Protein 2IG0 (pdb70)

InterPro domains:
  IPR001357 BRCT domain [PS50172] (1724-1848)
  IPR001357 BRCT domain [PS50172] (1864-1964)
  IPR001357 BRCT domain [SM00292] (1661-1838)
  IPR001357 BRCT domain [SM00292] (1866-1954)
  IPR014722 Large ribosomal subunit protein uL2, domain 2 [G3DSA:2.30.30.30] (1539-1603)
  IPR015125 Tumour suppressor p53-binding protein-1, Tudor domain [PF09038] (1483-1604)
  IPR036420 BRCT domain superfamily [G3DSA:3.40.50.10190] (1724-1850)
  IPR036420 BRCT domain superfamily [G3DSA:3.40.50.10190] (1851-1969)
  IPR036420 BRCT domain superfamily [SSF52113] (1715-1865)
  IPR036420 BRCT domain superfamily [SSF52113] (1867-1971)
  IPR047249 TP53-binding protein 1-like, first BRCT domain [cd17745] (1728-1839)
  IPR047250 TP53-binding protein 1-like, second BRCT domain [cd17724] (1868-1954)
  IPR047252 TP53-binding protein 1-like [PTHR15321] (263-1972)

Solvent-accessible surface area: 7287 Å² total

Radius of gyration: 13.89 Å; Cα contacts (8 Å, |Δi|>4): 302; chains: 2; bounding box: 25×41×29 Å

Nearest PDB structures (foldseek):
  6my0-assembly2_B  TM=9.716E-01  e=8.403E-19  Homo sapiens
  4rg2-assembly1_B  TM=9.628E-01  e=9.572E-18  Homo sapiens
  2mwo-assembly1_A  TM=9.146E-01  e=3.152E-18  Homo sapiens
  8u4u-assembly4_H  TM=9.603E-01  e=3.786E-17  Homo sapiens
  5j26-assembly1_A  TM=9.423E-01  e=3.064E-17  Homo sapiens

Foldseek 3Di:
DQAQQWWFFADPVFLKTAIWGFHAPPDPQKTWTQGPVGDIDIGGLLRIFRDPPDDAQQWWWFADDPGDIDIWGFHDWDDDPNFIWTFTHDPRDTDIDGRRRIIHHNVRSVVRSVPGGRD

Secondary structure (DSSP, 8-state):
--TT-EEEEE-TTT--EEEEEEEEEEETTEEEEEETTS-EEEEEGGGEE--SSPPTT-EEEEE-TTS-EEEEEEEEEEEETTEEEEEEEETTEEEEEEGGGEEB-HHHHHTTHHHHB--/-

Sequence (120 aa):
SFVGLRVVAKWSSSNGYFYSSGKITRDVGAGKYKLLLFDDGYECDVLGKDILLCCDDPIPLDTTEVTALSSEDEEYFFSAGVVKGHRRKEESGELYYSIIEKEEGQQRKWYKRMMAVILSLEEQGNRLLRREQYGLGR

Structure (mmCIF, N/CA/C/O backbone):
data_2IG0
#
_entry.id   2IG0
#
_cell.length_a   56.372
_cell.length_b   78.535
_cell.length_c   36.445
_cell.angle_alpha   90.00
_cell.angle_beta   121.20
_cell.angle_gamma   90.00
#
_symmetry.space_group_name_H-M   'C 1 2 1'
#
loop_
_entity.id
_entity.type
_entity.pdbx_description
1 polymer 'Tumor suppressor p53-binding protein 1'
2 polymer 'Dimethylated Histone H4-K20 peptide'
3 non-polymer 'SULFATE ION'
4 water water
#
loop_
_atom_site.group_PDB
_atom_site.id
_atom_site.type_symbol
_atom_site.label_atom_id
_atom_site.label_alt_id
_atom_site.label_comp_id
_atom_site.label_asym_id
_atom_site.label_entity_id
_atom_site.label_seq_id
_atom_site.pdbx_PDB_ins_code
_atom_site.Cartn_x
_atom_site.Cartn_y
_atom_site.Cartn_z
_atom_site.occupancy
_atom_site.B_iso_or_equiv
_atom_site.auth_seq_id
_atom_site.auth_comp_id
_atom_site.auth_asym_id
_atom_site.auth_atom_id
_atom_site.pdbx_PDB_model_num
ATOM 1 N N . SER A 1 5 ? 11.586 -14.518 25.663 1.00 52.84 1485 SER A N 1
ATOM 2 C CA . SER A 1 5 ? 10.322 -14.274 24.929 1.00 52.61 1485 SER A CA 1
ATOM 3 C C . SER A 1 5 ? 10.238 -12.927 24.163 1.00 52.36 1485 SER A C 1
ATOM 4 O O . SER A 1 5 ? 11.001 -11.963 24.408 1.00 52.17 1485 SER A O 1
ATOM 7 N N . PHE A 1 6 ? 9.318 -12.910 23.199 1.00 50.30 1486 PHE A N 1
ATOM 8 C CA . PHE A 1 6 ? 9.042 -11.737 22.430 1.00 48.94 1486 PHE A CA 1
ATOM 9 C C . PHE A 1 6 ? 7.987 -10.837 23.067 1.00 47.18 1486 PHE A C 1
ATOM 10 O O . PHE A 1 6 ? 7.768 -9.726 22.606 1.00 44.78 1486 PHE A O 1
ATOM 18 N N . VAL A 1 7 ? 7.326 -11.299 24.133 1.00 45.37 1487 VAL A N 1
ATOM 19 C CA . VAL A 1 7 ? 6.241 -10.508 24.732 1.00 43.26 1487 VAL A CA 1
ATOM 20 C C . VAL A 1 7 ? 6.716 -9.163 25.307 1.00 42.42 1487 VAL A C 1
ATOM 21 O O . VAL A 1 7 ? 7.618 -9.147 26.134 1.00 41.37 1487 VAL A O 1
ATOM 25 N N . GLY A 1 8 ? 6.101 -8.046 24.866 1.00 39.32 1488 GLY A N 1
ATOM 26 C CA . GLY A 1 8 ? 6.458 -6.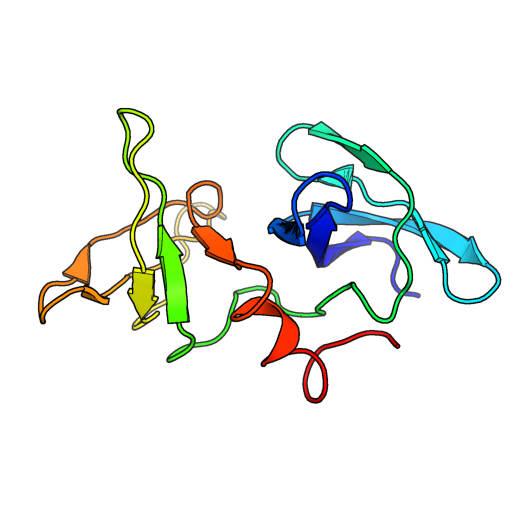715 25.325 1.00 37.20 1488 GLY A CA 1
ATOM 27 C C . GLY A 1 8 ? 7.477 -6.019 24.431 1.00 35.60 1488 GLY A C 1
ATOM 28 O O . GLY A 1 8 ? 7.809 -4.863 24.649 1.00 35.59 1488 GLY A O 1
ATOM 29 N N . LEU A 1 9 ? 7.987 -6.740 23.448 1.00 32.01 1489 LEU A N 1
ATOM 30 C CA . LEU A 1 9 ? 8.901 -6.121 22.448 1.00 32.35 1489 LEU A CA 1
ATOM 31 C C . LEU A 1 9 ? 8.160 -5.208 21.513 1.00 29.27 1489 LEU A C 1
ATOM 32 O O . LEU A 1 9 ? 7.089 -5.520 21.048 1.00 27.45 1489 LEU A O 1
ATOM 37 N N . ARG A 1 10 ? 8.716 -4.031 21.322 1.00 29.50 1490 ARG A N 1
ATOM 38 C CA . ARG A 1 10 ? 8.189 -3.140 20.288 1.00 28.91 1490 ARG A CA 1
ATOM 39 C C . ARG A 1 10 ? 8.659 -3.545 18.900 1.00 27.64 1490 ARG A C 1
ATOM 40 O O . ARG A 1 10 ? 9.844 -3.848 18.679 1.00 27.88 1490 ARG A O 1
ATOM 48 N N . VAL A 1 11 ? 7.721 -3.487 17.943 1.00 24.20 1491 VAL A N 1
ATOM 49 C CA . VAL A 1 11 ? 7.986 -4.047 16.624 1.00 22.39 1491 VAL A CA 1
ATOM 50 C C . VAL A 1 11 ? 7.214 -3.194 15.625 1.00 20.96 1491 VAL A C 1
ATOM 51 O O . VAL A 1 11 ? 6.451 -2.273 16.017 1.00 22.03 1491 VAL A O 1
ATOM 55 N N . VAL A 1 12 ? 7.319 -3.581 14.368 1.00 22.00 1492 VAL A N 1
ATOM 56 C CA . VAL A 1 12 ? 6.558 -2.898 13.293 1.00 22.94 1492 VAL A CA 1
ATOM 57 C C . VAL A 1 12 ? 6.011 -4.103 12.521 1.00 23.50 1492 VAL A C 1
ATOM 58 O O . VAL A 1 12 ? 6.787 -4.969 12.043 1.00 25.41 1492 VAL A O 1
ATOM 62 N N . ALA A 1 13 ? 4.696 -4.257 12.545 1.00 23.94 1493 ALA A N 1
ATOM 63 C CA . ALA A 1 13 ? 4.065 -5.528 12.116 1.00 25.02 1493 ALA A CA 1
ATOM 64 C C . ALA A 1 13 ? 3.025 -5.267 10.985 1.00 25.67 1493 ALA A C 1
ATOM 65 O O . ALA A 1 13 ? 2.386 -4.225 10.962 1.00 24.08 1493 ALA A O 1
ATOM 67 N N . LYS A 1 14 ? 2.818 -6.253 10.136 1.00 23.67 1494 LYS A N 1
ATOM 68 C CA . LYS A 1 14 ? 1.966 -6.029 8.958 1.00 25.52 1494 LYS A CA 1
ATOM 69 C C . LYS A 1 14 ? 0.517 -6.149 9.345 1.00 25.27 1494 LYS A C 1
ATOM 70 O O . LYS A 1 14 ? 0.118 -7.111 10.090 1.00 26.86 1494 LYS A O 1
ATOM 76 N N . TRP A 1 15 ? -0.283 -5.207 8.869 1.00 23.60 1495 TRP A N 1
ATOM 77 C CA . TRP A 1 15 ? -1.726 -5.248 9.044 1.00 26.79 1495 TRP A CA 1
ATOM 78 C C . TRP A 1 15 ? -2.277 -5.920 7.797 1.00 27.30 1495 TRP A C 1
ATOM 79 O O . TRP A 1 15 ? -2.187 -5.372 6.760 1.00 28.14 1495 TRP A O 1
ATOM 90 N N . SER A 1 16 ? -2.919 -7.077 7.887 1.00 28.61 1496 SER A N 1
ATOM 91 C CA . SER A 1 16 ? -3.216 -7.816 6.649 1.00 33.03 1496 SER A CA 1
ATOM 92 C C . SER A 1 16 ? -4.170 -7.173 5.622 1.00 31.88 1496 SER A C 1
ATOM 93 O O . SER A 1 16 ? -3.983 -7.373 4.406 1.00 32.39 1496 SER A O 1
ATOM 96 N N A SER A 1 17 ? -5.145 -6.438 6.146 0.50 32.41 1497 SER A N 1
ATOM 97 N N B SER A 1 17 ? -5.213 -6.479 6.065 0.50 32.53 1497 SER A N 1
ATOM 98 C CA A SER A 1 17 ? -6.205 -5.784 5.404 0.50 31.65 1497 SER A CA 1
ATOM 99 C CA B SER A 1 17 ? -6.167 -5.933 5.107 0.50 31.70 1497 SER A CA 1
ATOM 100 C C A SER A 1 17 ? -5.667 -4.817 4.357 0.50 31.01 1497 SER A C 1
ATOM 101 C C B SER A 1 17 ? -5.422 -5.074 4.109 0.50 31.36 1497 SER A C 1
ATOM 102 O O A SER A 1 17 ? -6.323 -4.589 3.322 0.50 31.31 1497 SER A O 1
ATOM 103 O O B SER A 1 17 ? -5.703 -5.137 2.887 0.50 30.88 1497 SER A O 1
ATOM 108 N N . ASN A 1 18 ? -4.464 -4.282 4.601 1.00 29.57 1498 ASN A N 1
ATOM 109 C CA . ASN A 1 18 ? -3.864 -3.311 3.708 1.00 28.89 1498 ASN A CA 1
ATOM 110 C C . ASN A 1 18 ? -2.388 -3.514 3.332 1.00 27.12 1498 ASN A C 1
ATOM 111 O O . ASN A 1 18 ? -1.906 -2.806 2.485 1.00 28.09 1498 ASN A O 1
ATOM 116 N N . GLY A 1 19 ? -1.714 -4.495 3.935 1.00 23.75 1499 GLY A N 1
ATOM 117 C CA . GLY A 1 19 ? -0.285 -4.818 3.600 1.00 25.05 1499 GLY A CA 1
ATOM 118 C C . GLY A 1 19 ? 0.753 -3.878 4.229 1.00 23.67 1499 GLY A C 1
ATOM 119 O O . GLY A 1 19 ? 1.989 -4.123 4.072 1.00 26.29 1499 GLY A O 1
ATOM 120 N N . TYR A 1 20 ? 0.307 -2.787 4.849 1.00 22.57 1500 TYR A N 1
ATOM 121 C CA . TYR A 1 20 ? 1.273 -1.843 5.485 1.00 22.06 1500 TYR A CA 1
ATOM 122 C C . TYR A 1 20 ? 1.676 -2.391 6.865 1.00 21.78 1500 TYR A C 1
ATOM 123 O O . TYR A 1 20 ? 0.897 -3.146 7.484 1.00 23.35 1500 TYR A O 1
ATOM 132 N N . PHE A 1 21 ? 2.815 -1.963 7.378 1.00 20.51 1501 PHE A N 1
ATOM 133 C CA . PHE A 1 21 ? 3.401 -2.372 8.666 1.00 21.52 1501 PHE A CA 1
ATOM 134 C C . PHE A 1 21 ? 3.329 -1.140 9.562 1.00 22.22 1501 PHE A C 1
ATOM 135 O O . PHE A 1 21 ? 3.683 -0.001 9.175 1.00 21.97 1501 PHE A O 1
ATOM 143 N N . TYR A 1 22 ? 2.855 -1.372 10.798 1.00 21.03 1502 TYR A N 1
ATOM 144 C CA . TYR A 1 22 ? 2.576 -0.320 11.761 1.00 20.90 1502 TYR A CA 1
ATOM 145 C C . TYR A 1 22 ? 3.343 -0.660 13.048 1.00 20.20 1502 TYR A C 1
ATOM 146 O O . TYR A 1 22 ? 3.524 -1.816 13.330 1.00 21.06 1502 TYR A O 1
ATOM 155 N N . SER A 1 2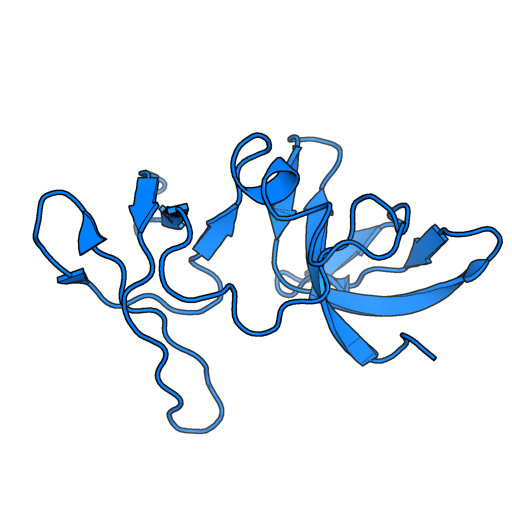3 ? 3.643 0.364 13.865 1.00 23.75 1503 SER A N 1
ATOM 156 C CA A SER A 1 23 ? 4.317 0.149 15.139 0.50 22.38 1503 SER A CA 1
ATOM 157 C CA B SER A 1 23 ? 4.313 0.189 15.165 0.50 21.71 1503 SER A CA 1
ATOM 158 C C . SER A 1 23 ? 3.350 -0.432 16.169 1.00 23.41 1503 SER A C 1
ATOM 159 O O . SER A 1 23 ? 2.205 -0.013 16.254 1.00 22.90 1503 SER A O 1
ATOM 164 N N . GLY A 1 24 ? 3.854 -1.378 16.982 1.00 23.08 1504 GLY A N 1
ATOM 165 C CA . GLY A 1 24 ? 2.968 -1.981 18.010 1.00 24.10 1504 GLY A CA 1
ATOM 166 C C . GLY A 1 24 ? 3.832 -2.775 18.966 1.00 25.01 1504 GLY A C 1
ATOM 167 O O . GLY A 1 24 ? 5.066 -2.727 18.897 1.00 22.96 1504 GLY A O 1
ATOM 168 N N . LYS A 1 25 ? 3.167 -3.620 19.742 1.00 25.89 1505 LYS A N 1
ATOM 169 C CA . LYS A 1 25 ? 3.851 -4.464 20.740 1.00 27.40 1505 LYS A CA 1
ATOM 170 C C . LYS A 1 25 ? 3.283 -5.869 20.697 1.00 25.50 1505 LYS A C 1
ATOM 171 O O . LYS A 1 25 ? 2.077 -6.026 20.548 1.00 25.36 1505 LYS A O 1
ATOM 177 N N . ILE A 1 26 ? 4.147 -6.879 20.822 1.00 26.88 1506 ILE A N 1
ATOM 178 C CA . ILE A 1 26 ? 3.670 -8.241 20.922 1.00 26.64 1506 ILE A CA 1
ATOM 179 C C . ILE A 1 26 ? 3.104 -8.383 22.344 1.00 29.24 1506 ILE A C 1
ATOM 180 O O . ILE A 1 26 ? 3.772 -8.036 23.320 1.00 29.07 1506 ILE A O 1
ATOM 185 N N . THR A 1 27 ? 1.871 -8.866 22.426 1.00 30.00 1507 THR A N 1
ATOM 186 C CA . THR A 1 27 ? 1.235 -9.104 23.720 1.00 32.09 1507 THR A CA 1
ATOM 187 C C . THR A 1 27 ? 1.153 -10.586 24.088 1.00 33.93 1507 THR A C 1
ATOM 188 O O . THR A 1 27 ? 0.931 -10.922 25.285 1.00 33.37 1507 THR A O 1
ATOM 192 N N . ARG A 1 28 ? 1.312 -11.494 23.120 1.00 33.50 1508 ARG A N 1
ATOM 193 C CA . ARG A 1 28 ? 1.166 -12.932 23.456 1.00 34.61 1508 ARG A CA 1
ATOM 194 C C . ARG A 1 28 ? 1.737 -13.777 22.382 1.00 33.77 1508 ARG A C 1
ATOM 195 O O . ARG A 1 28 ? 1.571 -13.446 21.229 1.00 34.06 1508 ARG A O 1
ATOM 203 N N . ASP A 1 29 ? 2.372 -14.878 22.747 1.00 32.98 1509 ASP A N 1
ATOM 204 C CA . ASP A 1 29 ? 2.814 -15.850 21.807 1.00 33.04 1509 ASP A CA 1
ATOM 205 C C . ASP A 1 29 ? 1.615 -16.785 21.626 1.00 34.10 1509 ASP A C 1
ATOM 206 O O . ASP A 1 29 ? 1.281 -17.557 22.531 1.00 34.31 1509 ASP A O 1
ATOM 211 N N . VAL A 1 30 ? 0.945 -16.693 20.487 1.00 32.91 1510 VAL A N 1
ATOM 212 C CA . VAL A 1 30 ? -0.246 -17.504 20.202 1.00 33.81 1510 VAL A CA 1
ATOM 213 C C . VAL A 1 30 ? 0.150 -18.974 19.911 1.00 32.29 1510 VAL A C 1
ATOM 214 O O . VAL A 1 30 ? -0.707 -19.861 19.874 1.00 31.45 1510 VAL A O 1
ATOM 218 N N . GLY A 1 31 ? 1.445 -19.179 19.704 1.00 31.03 1511 GLY A N 1
ATOM 219 C CA . GLY A 1 31 ? 2.104 -20.466 19.311 1.00 30.52 1511 GLY A CA 1
ATOM 220 C C . GLY A 1 31 ? 2.237 -20.721 17.836 1.00 30.13 1511 GLY A C 1
ATOM 221 O O . GLY A 1 31 ? 1.522 -20.141 17.025 1.00 30.44 1511 GLY A O 1
ATOM 222 N N . ALA A 1 32 ? 3.143 -21.628 17.466 1.00 30.81 1512 ALA A N 1
ATOM 223 C CA . ALA A 1 32 ? 3.257 -22.097 16.074 1.00 32.02 1512 ALA A CA 1
ATOM 224 C C . ALA A 1 32 ? 3.614 -20.976 15.096 1.00 33.60 1512 ALA A C 1
ATOM 225 O O . ALA A 1 32 ? 3.222 -20.998 13.898 1.00 35.05 1512 ALA A O 1
ATOM 227 N N . GLY A 1 33 ? 4.406 -20.046 15.638 1.00 34.63 1513 GLY A N 1
ATOM 228 C CA . GLY A 1 33 ? 4.946 -18.880 14.920 1.00 35.72 1513 GLY A CA 1
ATOM 229 C C . GLY A 1 33 ? 3.960 -17.734 14.700 1.00 36.31 1513 GLY A C 1
ATOM 230 O O . GLY A 1 33 ? 4.154 -16.932 13.771 1.00 38.36 1513 GLY A O 1
ATOM 231 N N . LYS A 1 34 ? 2.884 -17.691 15.479 1.00 36.58 1514 LYS A N 1
ATOM 232 C CA . LYS A 1 34 ? 1.896 -16.585 15.463 1.00 36.14 1514 LYS A CA 1
ATOM 233 C C . LYS A 1 34 ? 1.931 -15.800 16.762 1.00 33.93 1514 LYS A C 1
ATOM 234 O O . LYS A 1 34 ? 2.257 -16.349 17.769 1.00 31.12 1514 LYS A O 1
ATOM 240 N N . TYR A 1 35 ? 1.687 -14.475 16.699 1.00 32.07 1515 TYR A N 1
ATOM 241 C CA . TYR A 1 35 ? 1.892 -13.581 17.832 1.00 31.04 1515 TYR A CA 1
ATOM 242 C C . TYR A 1 35 ? 0.716 -12.684 17.912 1.00 31.07 1515 TYR A C 1
ATOM 243 O O . TYR A 1 35 ? 0.249 -12.251 16.850 1.00 32.75 1515 TYR A O 1
ATOM 252 N N . LYS A 1 36 ? 0.188 -12.433 19.113 1.00 28.18 1516 LYS A N 1
ATOM 253 C CA . LYS A 1 36 ? -0.827 -11.369 19.257 1.00 28.98 1516 LYS A CA 1
ATOM 254 C C . LYS A 1 36 ? -0.177 -9.992 19.295 1.00 28.42 1516 LYS A C 1
ATOM 255 O O . LYS A 1 36 ? 0.727 -9.765 20.088 1.00 27.89 1516 LYS A O 1
ATOM 261 N N A LEU A 1 37 ? -0.649 -9.109 18.408 0.50 29.04 1517 LEU A N 1
ATOM 262 N N B LEU A 1 37 ? -0.653 -9.087 18.420 0.50 28.89 1517 LEU A N 1
ATOM 263 C CA A LEU A 1 37 ? -0.195 -7.730 18.379 0.50 28.84 1517 LEU A CA 1
ATOM 264 C CA B LEU A 1 37 ? -0.097 -7.736 18.234 0.50 28.46 1517 LEU A CA 1
ATOM 265 C C A LEU A 1 37 ? -1.183 -6.785 19.036 0.50 28.94 1517 LEU A C 1
ATOM 266 C C B LEU A 1 37 ? -1.054 -6.646 18.750 0.50 28.80 1517 LEU A C 1
ATOM 267 O O A LEU A 1 37 ? -2.419 -6.942 18.946 0.50 29.07 1517 LEU A O 1
ATOM 268 O O B LEU A 1 37 ? -2.201 -6.589 18.268 0.50 28.99 1517 LEU A O 1
ATOM 277 N N . LEU A 1 38 ? -0.617 -5.806 19.712 1.00 28.17 1518 LEU A N 1
ATOM 278 C CA . LEU A 1 38 ? -1.362 -4.610 20.062 1.00 27.70 1518 LEU A CA 1
ATOM 279 C C . LEU A 1 38 ? -0.675 -3.415 19.405 1.00 28.00 1518 LEU A C 1
ATOM 280 O O . LEU A 1 38 ? 0.421 -3.002 19.773 1.00 27.03 1518 LEU A O 1
ATOM 285 N N . PHE A 1 39 ? -1.306 -2.910 18.360 1.00 28.02 1519 PHE A N 1
ATOM 286 C CA . PHE A 1 39 ? -0.760 -1.787 17.711 1.00 25.85 1519 PHE A CA 1
ATOM 287 C C . PHE A 1 39 ? -0.915 -0.530 18.544 1.00 26.50 1519 PHE A C 1
ATOM 288 O O . PHE A 1 39 ? -1.831 -0.384 19.415 1.00 25.89 1519 PHE A O 1
ATOM 296 N N . ASP A 1 40 ? -0.066 0.433 18.273 1.00 25.53 1520 ASP A N 1
ATOM 297 C CA . ASP A 1 40 ? -0.090 1.655 19.045 1.00 25.87 1520 ASP A CA 1
ATOM 298 C C . ASP A 1 40 ? -1.341 2.461 18.831 1.00 27.78 1520 ASP A C 1
ATOM 299 O O . ASP A 1 40 ? -1.567 3.355 19.661 1.00 31.02 1520 ASP A O 1
ATOM 304 N N . ASP A 1 41 ? -2.085 2.199 17.728 1.00 29.85 1521 ASP A N 1
ATOM 305 C CA . ASP A 1 41 ? -3.325 2.968 17.493 1.00 33.25 1521 ASP A CA 1
ATOM 306 C C . ASP A 1 41 ? -4.508 2.251 18.118 1.00 34.33 1521 ASP A C 1
ATOM 307 O O . ASP A 1 41 ? -5.657 2.682 17.960 1.00 35.78 1521 ASP A O 1
ATOM 312 N N . GLY A 1 42 ? -4.209 1.153 18.817 1.00 34.26 1522 GLY A N 1
ATOM 313 C CA . GLY A 1 42 ? -5.172 0.454 19.702 1.00 33.24 1522 GLY A CA 1
ATOM 314 C C . GLY A 1 42 ? -5.845 -0.756 19.081 1.00 33.57 1522 GLY A C 1
ATOM 315 O O . GLY A 1 42 ? -6.571 -1.487 19.769 1.00 32.67 1522 GLY A O 1
ATOM 316 N N . TYR A 1 43 ? -5.545 -1.023 17.808 1.00 33.73 1523 TYR A N 1
ATOM 317 C CA . TYR A 1 43 ? -6.088 -2.172 17.085 1.00 34.98 1523 TYR A CA 1
ATOM 318 C C . TYR A 1 43 ? -5.310 -3.431 17.512 1.00 36.83 1523 TYR A C 1
ATOM 319 O O . TYR A 1 43 ? -4.139 -3.350 17.908 1.00 34.39 1523 TYR A O 1
ATOM 328 N N . GLU A 1 44 ? -5.971 -4.585 17.525 1.00 38.17 1524 GLU A N 1
ATOM 329 C CA . GLU A 1 44 ? -5.254 -5.843 17.812 1.00 42.03 1524 GLU A CA 1
ATOM 330 C C . GLU A 1 44 ? -5.625 -6.932 16.795 1.00 42.36 1524 GLU A C 1
ATOM 331 O O . GLU A 1 44 ? -6.721 -6.925 16.227 1.00 44.33 1524 GLU A O 1
ATOM 337 N N . CYS A 1 45 ? -4.691 -7.852 16.563 1.00 40.60 1525 CYS A N 1
ATOM 338 C CA . CYS A 1 45 ? -4.879 -8.992 15.695 1.00 40.30 1525 CYS A CA 1
ATOM 339 C C . CYS A 1 45 ? -3.647 -9.893 15.899 1.00 38.79 1525 CYS A C 1
ATOM 340 O O . CYS A 1 45 ? -2.650 -9.488 16.542 1.00 37.60 1525 CYS A O 1
ATOM 343 N N . ASP A 1 46 ? -3.748 -11.116 15.383 1.00 37.09 1526 ASP A N 1
ATOM 344 C CA . ASP A 1 46 ? -2.613 -12.041 15.319 1.00 35.37 1526 ASP A CA 1
ATOM 345 C C . ASP A 1 46 ? -1.887 -11.876 13.999 1.00 34.82 1526 ASP A C 1
ATOM 346 O O . ASP A 1 46 ? -2.542 -11.726 12.966 1.00 35.97 1526 ASP A O 1
ATOM 351 N N . VAL A 1 47 ? -0.545 -11.921 14.024 1.00 30.37 1527 VAL A N 1
ATOM 352 C CA . VAL A 1 47 ? 0.304 -11.784 12.878 1.00 30.70 1527 VAL A CA 1
ATOM 353 C C . VAL A 1 47 ? 1.292 -12.936 12.885 1.00 29.11 1527 VAL A C 1
ATOM 354 O O . VAL A 1 47 ? 1.789 -13.331 13.939 1.00 31.16 1527 VAL A O 1
ATOM 358 N N . LEU A 1 48 ? 1.671 -13.449 11.715 1.00 31.59 1528 LEU A N 1
ATOM 359 C CA . LEU A 1 48 ? 2.742 -14.438 11.621 1.00 31.53 1528 LEU A CA 1
ATOM 360 C C . LEU A 1 48 ? 4.095 -13.792 11.891 1.00 30.87 1528 LEU A C 1
ATOM 361 O O . LEU A 1 48 ? 4.320 -12.640 11.503 1.00 29.13 1528 LEU A O 1
ATOM 366 N N . GLY A 1 49 ? 4.984 -14.497 12.567 1.00 29.91 1529 GLY A N 1
ATOM 367 C CA . GLY A 1 49 ? 6.266 -13.958 12.926 1.00 29.93 1529 GLY A CA 1
ATOM 368 C C . GLY A 1 49 ? 6.970 -13.460 11.689 1.00 30.74 1529 GLY A C 1
ATOM 369 O O . GLY A 1 49 ? 7.733 -12.508 11.759 1.00 28.91 1529 GLY A O 1
ATOM 370 N N . LYS A 1 50 ? 6.729 -14.076 10.532 1.00 30.81 1530 LYS A N 1
ATOM 371 C CA . LYS A 1 50 ? 7.464 -13.644 9.310 1.00 32.58 1530 LYS A CA 1
ATOM 372 C C . LYS A 1 50 ? 7.049 -12.225 8.910 1.00 32.69 1530 LYS A C 1
ATOM 373 O O . LYS A 1 50 ? 7.774 -11.521 8.217 1.00 34.61 1530 LYS A O 1
ATOM 379 N N . ASP A 1 51 ? 5.880 -11.814 9.358 1.00 29.92 1531 ASP A N 1
ATOM 380 C CA . ASP A 1 51 ? 5.356 -10.432 9.055 1.00 29.12 1531 ASP A CA 1
ATOM 381 C C . ASP A 1 51 ? 5.589 -9.375 10.198 1.00 27.58 1531 ASP A C 1
ATOM 382 O O . ASP A 1 51 ? 5.007 -8.274 10.178 1.00 25.44 1531 ASP A O 1
ATOM 387 N N . ILE A 1 52 ? 6.454 -9.732 11.154 1.00 26.34 1532 ILE A N 1
ATOM 388 C CA . ILE A 1 52 ? 6.781 -8.880 12.320 1.00 25.81 1532 ILE A CA 1
ATOM 389 C C . ILE A 1 52 ? 8.220 -8.463 12.210 1.00 26.99 1532 ILE A C 1
ATOM 390 O O . ILE A 1 52 ? 9.073 -9.325 11.993 1.00 29.19 1532 ILE A O 1
ATOM 395 N N . LEU A 1 53 ? 8.488 -7.166 12.258 1.00 23.99 1533 LEU A N 1
ATOM 396 C CA . LEU A 1 53 ? 9.889 -6.687 12.101 1.00 24.13 1533 LEU A CA 1
ATOM 397 C C . LEU A 1 53 ? 10.375 -6.206 13.475 1.00 24.78 1533 LEU A C 1
ATOM 398 O O . LEU A 1 53 ? 9.753 -5.349 14.149 1.00 24.25 1533 LEU A O 1
ATOM 403 N N . LEU A 1 54 ? 11.436 -6.827 13.961 1.00 26.87 1534 LEU A N 1
ATOM 404 C CA . LEU A 1 54 ? 11.984 -6.461 15.260 1.00 30.37 1534 LEU A CA 1
ATOM 405 C C . LEU A 1 54 ? 12.845 -5.239 15.105 1.00 31.69 1534 LEU A C 1
ATOM 406 O O . LEU A 1 54 ? 14.055 -5.318 15.222 1.00 32.43 1534 LEU A O 1
ATOM 411 N N A CYS A 1 55 ? 12.216 -4.077 14.884 0.50 29.88 1535 CYS A N 1
ATOM 412 N N B CYS A 1 55 ? 12.274 -4.110 14.735 0.50 31.56 1535 CYS A N 1
ATOM 413 C CA A CYS A 1 55 ? 12.966 -2.816 14.845 0.50 28.47 1535 CYS A CA 1
ATOM 414 C CA B CYS A 1 55 ? 13.117 -2.957 14.769 0.50 31.31 1535 CYS A CA 1
ATOM 415 C C A CYS A 1 55 ? 12.347 -1.682 15.630 0.50 27.79 1535 CYS A C 1
ATOM 416 C C B CYS A 1 55 ? 12.424 -1.788 15.364 0.50 30.20 1535 CYS A C 1
ATOM 417 O O A CYS A 1 55 ? 11.316 -1.122 15.251 0.50 29.29 1535 CYS A O 1
ATOM 418 O O B CYS A 1 55 ? 11.483 -1.231 14.813 0.50 30.89 1535 CYS A O 1
ATOM 423 N N A ASP A 1 56 ? 13.035 -1.266 16.684 0.50 25.83 1536 ASP A N 1
ATOM 424 N N B ASP A 1 56 ? 12.928 -1.418 16.526 0.50 28.49 1536 ASP A N 1
ATOM 425 C CA A ASP A 1 56 ? 12.574 -0.114 17.376 0.50 26.01 1536 ASP A CA 1
ATOM 426 C CA B ASP A 1 56 ? 12.574 -0.166 17.048 0.50 27.60 1536 ASP A CA 1
ATOM 427 C C A ASP A 1 56 ? 13.773 0.722 17.758 0.50 24.87 1536 ASP A C 1
ATOM 428 C C B ASP A 1 56 ? 13.847 0.512 17.462 0.50 26.54 1536 ASP A C 1
ATOM 429 O O A ASP A 1 56 ? 14.348 0.481 18.813 0.50 22.81 1536 ASP A O 1
ATOM 430 O O B ASP A 1 56 ? 14.635 -0.152 18.173 0.50 25.30 1536 ASP A O 1
ATOM 439 N N . PRO A 1 57 ? 14.075 1.762 16.968 1.00 25.36 1537 PRO A N 1
ATOM 440 C CA . PRO A 1 57 ? 13.210 2.401 15.891 1.00 24.39 1537 PRO A CA 1
ATOM 441 C C . PRO A 1 57 ? 13.422 1.784 14.516 1.00 24.07 1537 PRO A C 1
ATOM 442 O O . PRO A 1 57 ? 14.299 0.909 14.356 1.00 27.53 1537 PRO A O 1
ATOM 446 N N . ILE A 1 58 ? 12.686 2.272 13.497 1.00 24.30 1538 ILE A N 1
ATOM 447 C CA . ILE A 1 58 ? 12.905 1.827 12.096 1.00 23.24 1538 ILE A CA 1
ATOM 448 C C . ILE A 1 58 ? 14.283 2.385 11.748 1.00 23.97 1538 ILE A C 1
ATOM 449 O O . ILE A 1 58 ? 14.668 3.489 12.156 1.00 22.98 1538 ILE A O 1
ATOM 454 N N . PRO A 1 59 ? 15.083 1.591 11.050 1.00 23.76 1539 PRO A N 1
ATOM 455 C CA . PRO A 1 59 ? 16.509 2.043 10.931 1.00 25.21 1539 PRO A CA 1
ATOM 456 C C . PRO A 1 59 ? 16.818 3.272 10.095 1.00 26.25 1539 PRO A C 1
ATOM 457 O O . PRO A 1 59 ? 16.136 3.615 9.125 1.00 23.52 1539 PRO A O 1
ATOM 461 N N . LEU A 1 60 ? 17.912 3.930 10.435 1.00 25.14 1540 LEU A N 1
ATOM 462 C CA . LEU A 1 60 ? 18.436 4.954 9.537 1.00 24.32 1540 LEU A CA 1
ATOM 463 C C . LEU A 1 60 ? 18.625 4.412 8.090 1.00 25.40 1540 LEU A C 1
ATOM 464 O O . LEU A 1 60 ? 18.954 3.219 7.873 1.00 26.28 1540 LEU A O 1
ATOM 469 N N . ASP A 1 61 ? 18.383 5.312 7.148 1.00 25.15 1541 ASP A N 1
ATOM 470 C CA . ASP A 1 61 ? 18.422 5.160 5.755 1.00 29.38 1541 ASP A CA 1
ATOM 471 C C . ASP A 1 61 ? 17.314 4.304 5.138 1.00 29.29 1541 ASP A C 1
ATOM 472 O O . ASP A 1 61 ? 17.329 4.079 3.911 1.00 31.42 1541 ASP A O 1
ATOM 477 N N A THR A 1 62 ? 16.354 3.832 5.913 0.50 29.95 1542 THR A N 1
ATOM 478 N N B THR A 1 62 ? 16.359 3.867 5.969 0.50 27.38 1542 THR A N 1
ATOM 479 C CA A THR A 1 62 ? 15.258 3.085 5.268 0.50 28.96 1542 THR A CA 1
ATOM 480 C CA B THR A 1 62 ? 15.129 3.155 5.509 0.50 25.32 1542 THR A CA 1
ATOM 481 C C A THR A 1 62 ? 14.198 4.007 4.731 0.50 26.83 1542 THR A C 1
ATOM 482 C C B THR A 1 62 ? 14.275 4.120 4.636 0.50 24.36 1542 THR A C 1
ATOM 483 O O A THR A 1 62 ? 13.835 4.985 5.374 0.50 25.72 1542 THR A O 1
ATOM 484 O O B THR A 1 62 ? 14.181 5.295 4.889 0.50 23.89 1542 THR A O 1
ATOM 491 N N . GLU A 1 63 ? 13.660 3.617 3.570 1.00 24.78 1543 GLU A N 1
ATOM 492 C CA . GLU A 1 63 ? 12.592 4.329 2.966 1.00 25.40 1543 GLU A CA 1
ATOM 493 C C . GLU A 1 63 ? 11.326 3.946 3.704 1.00 21.23 1543 GLU A C 1
ATOM 494 O O . GLU A 1 63 ? 10.998 2.803 3.860 1.00 23.04 1543 GLU A O 1
ATOM 500 N N . VAL A 1 64 ? 10.623 4.972 4.074 1.00 22.81 1544 VAL A N 1
ATOM 501 C CA . VAL A 1 64 ? 9.357 4.805 4.868 1.00 19.94 1544 VAL A CA 1
ATOM 502 C C . VAL A 1 64 ? 8.210 5.580 4.190 1.00 19.92 1544 VAL A C 1
ATOM 503 O O . VAL A 1 64 ? 8.475 6.318 3.200 1.00 23.04 1544 VAL A O 1
ATOM 507 N N . THR A 1 65 ? 7.000 5.497 4.764 1.00 19.87 1545 THR A N 1
ATOM 508 C CA . THR A 1 65 ? 5.849 6.266 4.321 1.00 20.67 1545 THR A CA 1
ATOM 509 C C . THR A 1 65 ? 5.504 7.210 5.527 1.00 23.29 1545 THR A C 1
ATOM 510 O O . THR A 1 65 ? 5.353 6.782 6.696 1.00 25.38 1545 THR A O 1
ATOM 514 N N . ALA A 1 66 ? 5.409 8.490 5.228 1.00 21.37 1546 ALA A N 1
ATOM 515 C CA . ALA A 1 66 ? 5.171 9.559 6.254 1.00 23.66 1546 ALA A CA 1
ATOM 516 C C . ALA A 1 66 ? 3.796 10.027 5.999 1.00 24.48 1546 ALA A C 1
ATOM 517 O O . ALA A 1 66 ? 3.434 10.235 4.825 1.00 24.98 1546 ALA A O 1
ATOM 519 N N . LEU A 1 67 ? 3.044 10.214 7.093 1.00 23.88 1547 LEU A N 1
ATOM 520 C CA . LEU A 1 67 ? 1.653 10.650 7.124 1.00 26.18 1547 LEU A CA 1
ATOM 521 C C . LEU A 1 67 ? 1.583 12.123 7.416 1.00 29.73 1547 LEU A C 1
ATOM 522 O O . LEU A 1 67 ? 2.120 12.600 8.467 1.00 29.08 1547 LEU A O 1
ATOM 527 N N A SER A 1 68 ? 0.989 12.875 6.488 0.50 30.92 1548 SER A N 1
ATOM 528 N N B SER A 1 68 ? 1.021 12.884 6.477 0.50 30.80 1548 SER A N 1
ATOM 529 C CA A SER A 1 68 ? 0.787 14.319 6.671 0.50 32.99 1548 SER A CA 1
ATOM 530 C CA B SER A 1 68 ? 0.824 14.318 6.695 0.50 32.74 1548 SER A CA 1
ATOM 531 C C A SER A 1 68 ? -0.586 14.601 7.249 0.50 34.64 1548 SER A C 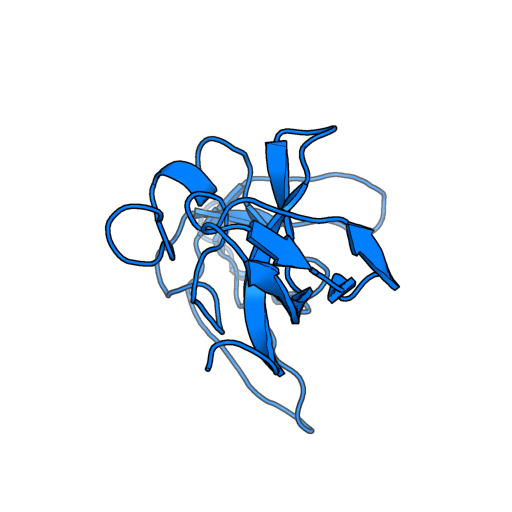1
ATOM 532 C C B SER A 1 68 ? -0.467 14.524 7.479 0.50 34.43 1548 SER A C 1
ATOM 533 O O A SER A 1 68 ? -1.477 13.762 7.171 0.50 35.00 1548 SER A O 1
ATOM 534 O O B SER A 1 68 ? -1.182 13.554 7.788 0.50 33.94 1548 SER A O 1
ATOM 539 N N . GLU A 1 69 ? -0.754 15.772 7.877 1.00 37.75 1549 GLU A N 1
ATOM 540 C CA . GLU A 1 69 ? -1.921 15.992 8.809 1.00 41.38 1549 GLU A CA 1
ATOM 541 C C . GLU A 1 69 ? -3.312 15.986 8.175 1.00 42.69 1549 GLU A C 1
ATOM 542 O O . GLU A 1 69 ? -4.346 15.920 8.917 1.00 44.74 1549 GLU A O 1
ATOM 548 N N . ASP A 1 70 ? -3.355 16.074 6.847 1.00 40.69 1550 ASP A N 1
ATOM 549 C CA . ASP A 1 70 ? -4.647 16.163 6.117 1.00 40.39 1550 ASP A CA 1
ATOM 550 C C . ASP A 1 70 ? -4.943 14.897 5.235 1.00 38.31 1550 ASP A C 1
ATOM 551 O O . ASP A 1 70 ? -5.613 14.973 4.179 1.00 39.30 1550 ASP A O 1
ATOM 556 N N A GLU A 1 71 ? -4.434 13.764 5.731 0.50 36.51 1551 GLU A N 1
ATOM 557 N N B GLU A 1 71 ? -4.479 13.729 5.668 0.50 36.12 1551 GLU A N 1
ATOM 558 C CA A GLU A 1 71 ? -4.570 12.401 5.192 0.50 34.64 1551 GLU A CA 1
ATOM 559 C CA B GLU A 1 71 ? -4.740 12.479 4.949 0.50 33.90 1551 GLU A CA 1
ATOM 560 C C A GLU A 1 71 ? -3.834 12.162 3.880 0.50 32.93 1551 GLU A C 1
ATOM 561 C C B GLU A 1 71 ? -4.004 12.441 3.613 0.50 32.19 1551 GLU A C 1
ATOM 562 O O A GLU A 1 71 ? -4.228 11.255 3.130 0.50 31.31 1551 GLU A O 1
ATOM 563 O O B GLU A 1 71 ? -4.517 11.963 2.612 0.50 30.38 1551 GLU A O 1
ATOM 574 N N . TYR A 1 72 ? -2.801 12.967 3.605 1.00 30.49 1552 TYR A N 1
ATOM 575 C CA . TYR A 1 72 ? -1.853 12.656 2.487 1.00 28.41 1552 TYR A CA 1
ATOM 576 C C . TYR A 1 72 ? -0.719 11.803 3.006 1.00 26.60 1552 TYR A C 1
ATOM 577 O O . TYR A 1 72 ? -0.397 11.832 4.247 1.00 28.82 1552 TYR A O 1
ATOM 586 N N A PHE A 1 73 ? -0.144 11.000 2.109 0.50 25.79 1553 PHE A N 1
ATOM 587 N N B PHE A 1 73 ? -0.108 11.051 2.091 0.50 25.32 1553 PHE A N 1
ATOM 588 C CA A PHE A 1 73 ? 1.108 10.271 2.441 0.50 23.64 1553 PHE A CA 1
ATOM 589 C CA B PHE A 1 73 ? 1.019 10.138 2.414 0.50 23.40 1553 PHE A CA 1
ATOM 590 C C A PHE A 1 73 ? 2.130 10.324 1.339 0.50 25.09 1553 PHE A C 1
ATOM 591 C C B PHE A 1 73 ? 2.111 10.447 1.407 0.50 24.52 1553 PHE A C 1
ATOM 592 O O A PHE A 1 73 ? 1.807 10.487 0.143 0.50 23.66 1553 PHE A O 1
ATOM 593 O O B PHE A 1 73 ? 1.786 10.930 0.297 0.50 23.77 1553 PHE A O 1
ATOM 608 N N . SER A 1 74 ? 3.386 10.126 1.726 1.00 23.08 1554 SER A N 1
ATOM 609 C CA . SER A 1 74 ? 4.460 10.250 0.747 1.00 24.27 1554 SER A CA 1
ATOM 610 C C . SER A 1 74 ? 5.589 9.314 1.134 1.00 25.81 1554 SER A C 1
ATOM 611 O O . SER A 1 74 ? 5.641 8.962 2.293 1.00 28.35 1554 SER A O 1
ATOM 614 N N . ALA A 1 75 ? 6.502 8.954 0.235 1.00 26.03 1555 ALA A N 1
ATOM 615 C CA . ALA A 1 75 ? 7.698 8.266 0.705 1.00 24.75 1555 ALA A CA 1
ATOM 616 C C . ALA A 1 75 ? 8.790 9.240 1.158 1.00 24.74 1555 ALA A C 1
ATOM 617 O O . ALA A 1 75 ? 8.850 10.398 0.727 1.00 25.90 1555 ALA A O 1
ATOM 619 N N . GLY A 1 76 ? 9.620 8.808 2.099 1.00 27.26 1556 GLY A N 1
ATOM 620 C CA . GLY A 1 76 ? 10.732 9.644 2.600 1.00 25.11 1556 GLY A CA 1
ATOM 621 C C . GLY A 1 76 ? 11.832 8.685 3.087 1.00 24.87 1556 GLY A C 1
ATOM 622 O O . GLY A 1 76 ? 11.613 7.484 3.160 1.00 24.39 1556 GLY A O 1
ATOM 623 N N . VAL A 1 77 ? 13.045 9.185 3.367 1.00 24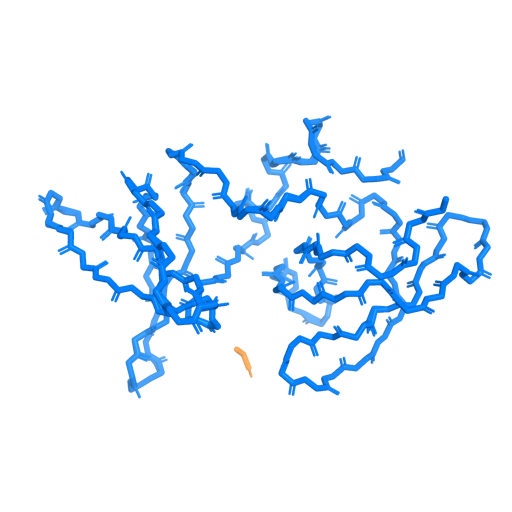.80 1557 VAL A N 1
ATOM 624 C CA . VAL A 1 77 ? 14.101 8.294 3.904 1.00 24.11 1557 VAL A CA 1
ATOM 625 C C . VAL A 1 77 ? 14.474 8.741 5.342 1.00 21.18 1557 VAL A C 1
ATOM 626 O O . VAL A 1 77 ? 14.538 9.937 5.597 1.00 21.35 1557 VAL A O 1
ATOM 630 N N . VAL A 1 78 ? 14.648 7.818 6.264 1.00 24.20 1558 VAL A N 1
ATOM 631 C CA . VAL A 1 78 ? 14.961 8.151 7.658 1.00 22.08 1558 VAL A CA 1
ATOM 632 C C . VAL A 1 78 ? 16.386 8.660 7.742 1.00 23.62 1558 VAL A C 1
ATOM 633 O O . VAL A 1 78 ? 17.300 7.956 7.277 1.00 22.17 1558 VAL A O 1
ATOM 637 N N . LYS A 1 79 ? 16.578 9.874 8.265 1.00 22.69 1559 LYS A N 1
ATOM 638 C CA . LYS A 1 79 ? 17.951 10.407 8.407 1.00 24.78 1559 LYS A CA 1
ATOM 639 C C . LYS A 1 79 ? 18.307 10.699 9.865 1.00 24.84 1559 LYS A C 1
ATOM 640 O O . LYS A 1 79 ? 19.414 11.039 10.133 1.00 25.78 1559 LYS A O 1
ATOM 646 N N . GLY A 1 80 ? 17.371 10.537 10.801 1.00 22.41 1560 GLY A N 1
ATOM 647 C CA . GLY A 1 80 ? 17.789 10.728 12.199 1.00 21.08 1560 GLY A CA 1
ATOM 648 C C . GLY A 1 80 ? 16.655 10.220 13.070 1.00 22.00 1560 GLY A C 1
ATOM 649 O O . GLY A 1 80 ? 15.534 9.958 12.552 1.00 21.76 1560 GLY A O 1
ATOM 650 N N . HIS A 1 81 ? 17.043 9.945 14.3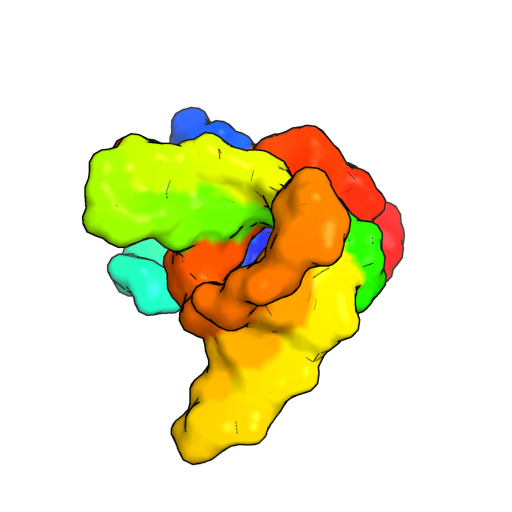04 1.00 20.44 1561 HIS A N 1
ATOM 651 C CA . HIS A 1 81 ? 16.147 9.483 15.413 1.00 22.99 1561 HIS A CA 1
ATOM 652 C C . HIS A 1 81 ? 16.439 10.437 16.566 1.00 25.11 1561 HIS A C 1
ATOM 653 O O . HIS A 1 81 ? 17.585 10.830 16.779 1.00 24.94 1561 HIS A O 1
ATOM 660 N N A ARG A 1 82 ? 15.402 10.800 17.323 0.50 24.77 1562 ARG A N 1
ATOM 661 N N B ARG A 1 82 ? 15.419 10.865 17.320 0.50 24.56 1562 ARG A N 1
ATOM 662 C CA A ARG A 1 82 ? 15.598 11.671 18.438 0.50 25.72 1562 ARG A CA 1
ATOM 663 C CA B ARG A 1 82 ? 15.714 11.695 18.469 0.50 25.15 1562 ARG A CA 1
ATOM 664 C C A ARG A 1 82 ? 14.748 11.077 19.525 0.50 25.53 1562 ARG A C 1
ATOM 665 C C B ARG A 1 82 ? 14.726 11.339 19.543 0.50 25.63 1562 ARG A C 1
ATOM 666 O O A ARG A 1 82 ? 13.633 10.630 19.250 0.50 23.46 1562 ARG A O 1
ATOM 667 O O B ARG A 1 82 ? 13.509 11.288 19.279 0.50 23.06 1562 ARG A O 1
ATOM 682 N N . LYS A 1 83 ? 15.228 11.145 20.761 1.00 26.91 1563 LYS A N 1
ATOM 683 C CA . LYS A 1 83 ? 14.310 10.938 21.870 1.00 30.26 1563 LYS A CA 1
ATOM 684 C C . LYS A 1 83 ? 14.120 12.245 22.650 1.00 35.13 1563 LYS A C 1
ATOM 685 O O . LYS A 1 83 ? 15.114 12.957 22.919 1.00 35.09 1563 LYS A O 1
ATOM 691 N N A GLU A 1 84 ? 12.906 12.474 23.148 0.50 35.97 1564 GLU A N 1
ATOM 692 N N B GLU A 1 84 ? 12.850 12.619 22.906 0.50 36.92 1564 GLU A N 1
ATOM 693 C CA A GLU A 1 84 ? 12.688 13.611 24.016 0.50 38.22 1564 GLU A CA 1
ATOM 694 C CA B GLU A 1 84 ? 12.488 13.616 23.938 0.50 38.96 1564 GLU A CA 1
ATOM 695 C C A GLU A 1 84 ? 11.406 13.407 24.813 0.50 38.99 1564 GLU A C 1
ATOM 696 C C B GLU A 1 84 ? 11.394 13.074 24.863 0.50 39.27 1564 GLU A C 1
ATOM 697 O O A GLU A 1 84 ? 10.331 13.344 24.208 0.50 37.69 1564 GLU A O 1
ATOM 698 O O B GLU A 1 84 ? 10.425 12.448 24.430 0.50 38.65 1564 GLU A O 1
ATOM 709 N N . SER A 1 85 ? 11.580 13.331 26.148 1.00 40.28 1565 SER A N 1
ATOM 710 C CA . SER A 1 85 ? 10.573 13.020 27.152 1.00 42.71 1565 SER A CA 1
ATOM 711 C C . SER A 1 85 ? 10.004 11.662 26.874 1.00 42.46 1565 SER A C 1
ATOM 712 O O . SER A 1 85 ? 8.796 11.441 26.920 1.00 44.21 1565 SER A O 1
ATOM 715 N N . GLY A 1 86 ? 10.906 10.748 26.555 1.00 41.93 1566 GLY A N 1
ATOM 716 C CA . GLY A 1 86 ? 10.541 9.364 26.426 1.00 40.48 1566 GLY A CA 1
ATOM 717 C C . GLY A 1 86 ? 9.801 9.087 25.140 1.00 38.64 1566 GLY A C 1
ATOM 718 O O . GLY A 1 86 ? 9.408 7.953 24.910 1.00 41.18 1566 GLY A O 1
ATOM 719 N N . GLU A 1 87 ? 9.624 10.092 24.289 1.00 37.45 1567 GLU A N 1
ATOM 720 C CA . GLU A 1 87 ? 9.017 9.865 22.940 1.00 35.20 1567 GLU A CA 1
ATOM 721 C C . GLU A 1 87 ? 10.048 9.853 21.809 1.00 33.13 1567 GLU A C 1
ATOM 722 O O . GLU A 1 87 ? 11.012 10.587 21.868 1.00 32.10 1567 GLU A O 1
ATOM 728 N N . LEU A 1 88 ? 9.776 9.041 20.791 1.00 30.54 1568 LEU A N 1
ATOM 729 C CA . LEU A 1 88 ? 10.631 8.905 19.571 1.00 27.20 1568 LEU A CA 1
ATOM 730 C C . LEU A 1 88 ? 10.145 9.791 18.427 1.00 25.67 1568 LEU A C 1
ATOM 731 O O . LEU A 1 88 ? 8.916 9.793 18.110 1.00 26.20 1568 LEU A O 1
ATOM 736 N N . TYR A 1 89 ? 11.073 10.534 17.796 1.00 25.61 1569 TYR A N 1
ATOM 737 C CA . TYR A 1 89 ? 10.804 11.334 16.591 1.00 24.39 1569 TYR A CA 1
ATOM 738 C C . TYR A 1 89 ? 11.762 10.888 15.501 1.00 24.78 1569 TYR A C 1
ATOM 739 O O . TYR A 1 89 ? 12.877 10.511 15.795 1.00 24.39 1569 TYR A O 1
ATOM 748 N N . TYR A 1 90 ? 11.231 10.815 14.290 1.00 23.09 1570 TYR A N 1
ATOM 749 C CA . TYR A 1 90 ? 12.060 10.493 13.082 1.00 22.02 1570 TYR A CA 1
ATOM 750 C C . TYR A 1 90 ? 12.267 11.743 12.328 1.00 23.40 1570 TYR A C 1
ATOM 751 O O . TYR A 1 90 ? 11.331 12.582 12.167 1.00 24.77 1570 TYR A O 1
ATOM 760 N N . SER A 1 91 ? 13.471 11.944 11.798 1.00 22.79 1571 SER A N 1
ATOM 761 C CA . SER A 1 91 ? 13.719 13.000 10.839 1.00 22.34 1571 SER A CA 1
ATOM 762 C C . SER A 1 91 ? 13.700 12.327 9.464 1.00 22.72 1571 SER A C 1
ATOM 763 O O . SER A 1 91 ? 14.493 11.405 9.202 1.00 20.65 1571 SER A O 1
ATOM 766 N N A ILE A 1 92 ? 12.819 12.818 8.597 0.50 22.09 1572 ILE A N 1
ATOM 767 N N B ILE A 1 92 ? 12.766 12.712 8.614 0.50 22.51 1572 ILE A N 1
ATOM 768 C CA A ILE A 1 92 ? 12.513 12.140 7.318 0.50 23.06 1572 ILE A CA 1
ATOM 769 C CA B ILE A 1 92 ? 12.610 11.999 7.334 0.50 23.64 1572 ILE A CA 1
ATOM 770 C C A ILE A 1 92 ? 12.798 13.079 6.154 0.50 23.34 1572 ILE A C 1
ATOM 771 C C B ILE A 1 92 ? 12.863 13.027 6.233 0.50 23.52 1572 ILE A C 1
ATOM 772 O O A ILE A 1 92 ? 12.280 14.238 6.107 0.50 24.56 1572 ILE A O 1
ATOM 773 O O B ILE A 1 92 ? 12.416 14.205 6.339 0.50 24.62 1572 ILE A O 1
ATOM 782 N N . GLU A 1 93 ? 13.610 12.603 5.199 1.00 25.33 1573 GLU A N 1
ATOM 783 C CA . GLU A 1 93 ? 14.015 13.502 4.108 1.00 26.96 1573 GLU A CA 1
ATOM 784 C C . GLU A 1 93 ? 13.189 13.168 2.880 1.00 27.47 1573 GLU A C 1
ATOM 785 O O . GLU A 1 93 ? 12.948 12.018 2.588 1.00 29.09 1573 GLU A O 1
ATOM 791 N N . LYS A 1 94 ? 12.714 14.187 2.184 1.00 29.31 1574 LYS A N 1
ATOM 792 C CA . LYS A 1 94 ? 11.996 13.980 0.946 1.00 30.66 1574 LYS A CA 1
ATOM 793 C C . LYS A 1 94 ? 12.453 15.118 0.052 1.00 34.51 1574 LYS A C 1
ATOM 794 O O . LYS A 1 94 ? 12.330 16.273 0.444 1.00 34.01 1574 LYS A O 1
ATOM 800 N N A GLU A 1 95 ? 13.031 14.751 -1.101 0.50 34.31 1575 GLU A N 1
ATOM 801 N N B GLU A 1 95 ? 12.998 14.826 -1.130 0.50 34.27 1575 GLU A N 1
ATOM 802 C CA A GLU A 1 95 ? 13.518 15.748 -2.045 0.50 37.47 1575 GLU A CA 1
ATOM 803 C CA B GLU A 1 95 ? 13.372 15.948 -2.007 0.50 37.32 1575 GLU A CA 1
ATOM 804 C C A GLU A 1 95 ? 14.422 16.723 -1.307 0.50 37.84 1575 GLU A C 1
ATOM 805 C C B GLU A 1 95 ? 14.516 16.778 -1.400 0.50 37.67 1575 GLU A C 1
ATOM 806 O O A GLU A 1 95 ? 14.201 17.937 -1.307 0.50 38.37 1575 GLU A O 1
ATOM 807 O O B GLU A 1 95 ? 14.568 17.994 -1.608 0.50 38.13 1575 GLU A O 1
ATOM 818 N N . GLY A 1 96 ? 15.421 16.147 -0.642 1.00 38.93 1576 GLY A N 1
ATOM 819 C CA . GLY A 1 96 ? 16.524 16.914 -0.035 1.00 38.84 1576 GLY A CA 1
ATOM 820 C C . GLY A 1 96 ? 16.190 17.765 1.196 1.00 39.04 1576 GLY A C 1
ATOM 821 O O . GLY A 1 96 ? 17.079 18.376 1.794 1.00 39.61 1576 GLY A O 1
ATOM 822 N N A GLN A 1 97 ? 14.909 17.773 1.588 0.50 37.85 1577 GLN A N 1
ATOM 823 N N B GLN A 1 97 ? 14.931 17.799 1.612 0.50 37.92 1577 GLN A N 1
ATOM 824 C CA A GLN A 1 97 ? 14.418 18.511 2.765 0.50 36.36 1577 GLN A CA 1
ATOM 825 C CA B GLN A 1 97 ? 14.679 18.476 2.868 0.50 36.36 1577 GLN A CA 1
ATOM 826 C C A GLN A 1 97 ? 14.053 17.560 3.918 0.50 34.43 1577 GLN A C 1
ATOM 827 C C B GLN A 1 97 ? 14.025 17.617 3.933 0.50 34.48 1577 GLN A C 1
ATOM 828 O O A GLN A 1 97 ? 13.400 16.542 3.672 0.50 33.64 1577 GLN A O 1
ATOM 829 O O B GLN A 1 97 ? 13.196 16.731 3.659 0.50 33.65 1577 GLN A O 1
ATOM 840 N N . ARG A 1 98 ? 14.421 17.897 5.160 1.00 33.23 1578 ARG A N 1
ATOM 841 C CA . ARG A 1 98 ? 14.083 17.011 6.294 1.00 29.78 1578 ARG A CA 1
ATOM 842 C C . ARG A 1 98 ? 13.003 17.581 7.135 1.00 30.40 1578 ARG A C 1
ATOM 843 O O . ARG A 1 98 ? 12.968 18.787 7.399 1.00 31.59 1578 ARG A O 1
ATOM 851 N N . LYS A 1 99 ? 12.104 16.729 7.590 1.00 25.99 1579 LYS A N 1
ATOM 852 C CA . LYS A 1 99 ? 11.017 17.184 8.453 1.00 27.52 1579 LYS A CA 1
ATOM 853 C C . LYS A 1 99 ? 10.886 16.208 9.593 1.00 24.77 1579 LYS A C 1
ATOM 854 O O . LYS A 1 99 ? 11.043 15.003 9.389 1.00 24.01 1579 LYS A O 1
ATOM 860 N N . TRP A 1 100 ? 10.547 16.650 10.819 1.00 24.86 1580 TRP A N 1
ATOM 861 C CA . TRP A 1 100 ? 10.289 15.695 11.898 1.00 25.35 1580 TRP A CA 1
ATOM 862 C C . TRP A 1 100 ? 8.880 15.094 11.914 1.00 27.60 1580 TRP A C 1
ATOM 863 O O . TRP A 1 100 ? 7.888 15.751 11.565 1.00 26.98 1580 TRP A O 1
ATOM 8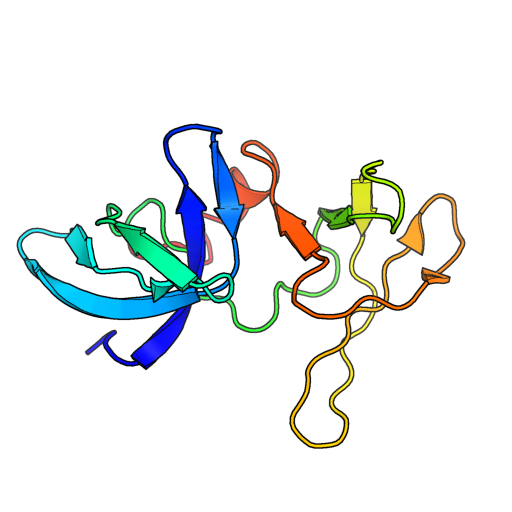74 N N . TYR A 1 101 ? 8.818 13.820 12.312 1.00 27.96 1581 TYR A N 1
ATOM 875 C CA . TYR A 1 101 ? 7.618 13.084 12.558 1.00 25.18 1581 TYR A CA 1
ATOM 876 C C . TYR A 1 101 ? 7.596 12.302 13.832 1.00 26.05 1581 TYR A C 1
ATOM 877 O O . TYR A 1 101 ? 8.579 11.652 14.232 1.00 25.05 1581 TYR A O 1
ATOM 886 N N . LYS A 1 102 ? 6.438 12.361 14.510 1.00 26.74 1582 LYS A N 1
ATOM 887 C CA . LYS A 1 102 ? 6.136 11.391 15.564 1.00 26.90 1582 LYS A CA 1
ATOM 888 C C . LYS A 1 102 ? 6.139 9.954 15.098 1.00 25.62 1582 LYS A C 1
ATOM 889 O O . LYS A 1 102 ? 5.794 9.634 13.984 1.00 25.84 1582 LYS A O 1
ATOM 895 N N . ARG A 1 103 ? 6.524 9.061 15.979 1.00 26.88 1583 ARG A N 1
ATOM 896 C CA . ARG A 1 103 ? 6.402 7.653 15.715 1.00 25.72 1583 ARG A CA 1
ATOM 897 C C . ARG A 1 103 ? 5.137 7.193 15.002 1.00 27.97 1583 ARG A C 1
ATOM 898 O O . ARG A 1 103 ? 5.185 6.388 14.043 1.00 27.72 1583 ARG A O 1
ATOM 906 N N A MET A 1 104 ? 3.993 7.714 15.433 0.30 25.81 1584 MET A N 1
ATOM 907 N N B MET A 1 104 ? 3.986 7.704 15.428 0.70 26.46 15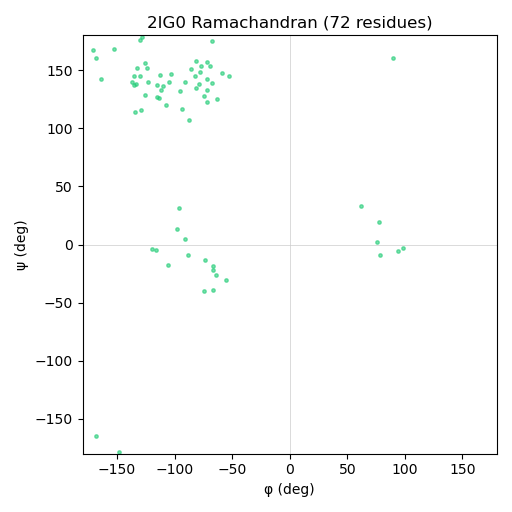84 MET A N 1
ATOM 908 C CA A MET A 1 104 ? 2.718 7.311 14.835 0.30 25.89 1584 MET A CA 1
ATOM 909 C CA B MET A 1 104 ? 2.740 7.224 14.814 0.70 29.55 1584 MET A CA 1
ATOM 910 C C A MET A 1 104 ? 2.569 7.687 13.343 0.30 25.51 1584 MET A C 1
ATOM 911 C C B MET A 1 104 ? 2.465 7.783 13.393 0.70 27.44 1584 MET A C 1
ATOM 912 O O A MET A 1 104 ? 1.770 7.084 12.619 0.30 25.76 1584 MET A O 1
ATOM 913 O O B MET A 1 104 ? 1.432 7.437 12.770 0.70 26.79 1584 MET A O 1
ATOM 922 N N . ALA A 1 105 ? 3.342 8.674 12.885 1.00 25.05 1585 ALA A N 1
ATOM 923 C CA . ALA A 1 105 ? 3.135 9.264 11.551 1.00 23.88 1585 ALA A CA 1
ATOM 924 C C . ALA A 1 105 ? 4.110 8.584 10.582 1.00 24.25 1585 ALA A C 1
ATOM 925 O O . ALA A 1 105 ? 4.238 9.024 9.447 1.00 25.66 1585 ALA A O 1
ATOM 927 N N . VAL A 1 106 ? 4.704 7.457 11.021 1.00 22.21 1586 VAL A N 1
ATOM 928 C CA . VAL A 1 106 ? 5.694 6.734 10.176 1.00 21.30 1586 VAL A CA 1
ATOM 929 C C . VAL A 1 106 ? 5.327 5.272 10.100 1.00 20.70 1586 VAL A C 1
ATOM 930 O O . VAL A 1 106 ? 5.300 4.537 11.148 1.00 24.95 1586 VAL A O 1
ATOM 934 N N . ILE A 1 107 ? 5.005 4.827 8.889 1.00 21.64 1587 ILE A N 1
ATOM 935 C CA . ILE A 1 107 ? 4.616 3.432 8.604 1.00 20.73 1587 ILE A CA 1
ATOM 936 C C . ILE A 1 107 ? 5.409 2.890 7.451 1.00 21.27 1587 ILE A C 1
ATOM 937 O O . ILE A 1 107 ? 6.153 3.653 6.861 1.00 22.88 1587 ILE A O 1
ATOM 942 N N . LEU A 1 108 ? 5.252 1.621 7.112 1.00 21.57 1588 LEU A N 1
ATOM 943 C CA . LEU A 1 108 ? 6.023 1.018 6.001 1.00 21.26 1588 LEU A CA 1
ATOM 944 C C . LEU A 1 108 ? 4.999 0.399 5.054 1.00 21.77 1588 LEU A C 1
ATOM 945 O O . LEU A 1 108 ? 4.048 -0.298 5.517 1.00 21.89 1588 LEU A O 1
ATOM 950 N N . SER A 1 109 ? 5.088 0.733 3.762 1.00 21.15 1589 SER A N 1
ATOM 951 C CA . SER A 1 109 ? 4.232 0.088 2.771 1.00 22.42 1589 SER A CA 1
ATOM 952 C C . SER A 1 109 ? 4.645 -1.377 2.659 1.00 23.93 1589 SER A C 1
ATOM 953 O O . SER A 1 109 ? 5.577 -1.819 3.271 1.00 24.65 1589 SER A O 1
ATOM 956 N N . LEU A 1 110 ? 3.929 -2.196 1.871 1.00 24.78 1590 LEU A N 1
ATOM 957 C CA . LEU A 1 110 ? 4.282 -3.573 1.751 1.00 25.30 1590 LEU A CA 1
ATOM 958 C C . LEU A 1 110 ? 5.666 -3.686 1.179 1.00 24.64 1590 LEU A C 1
ATOM 959 O O . LEU A 1 110 ? 6.466 -4.511 1.639 1.00 24.50 1590 LEU A O 1
ATOM 964 N N A GLU A 1 111 ? 5.993 -2.896 0.155 0.50 25.30 1591 GLU A N 1
ATOM 965 N N B GLU A 1 111 ? 5.946 -2.887 0.142 0.50 25.19 1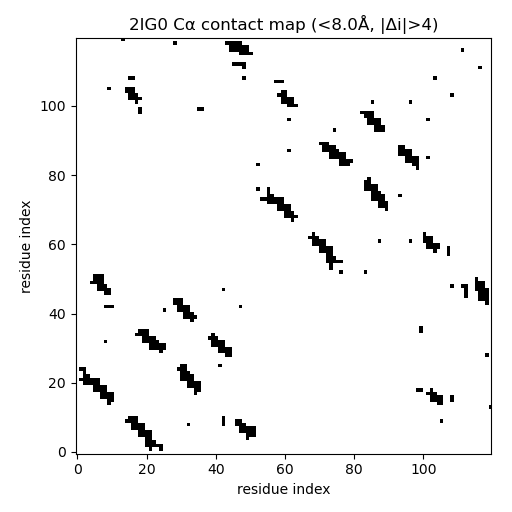591 GLU A N 1
ATOM 966 C CA A GLU A 1 111 ? 7.351 -3.009 -0.473 0.50 26.58 1591 GLU A CA 1
ATOM 967 C CA B GLU A 1 111 ? 7.277 -2.874 -0.538 0.50 25.31 1591 GLU A CA 1
ATOM 968 C C A GLU A 1 111 ? 8.488 -2.508 0.451 0.50 25.85 1591 GLU A C 1
ATOM 969 C C B GLU A 1 111 ? 8.387 -2.565 0.496 0.50 25.23 1591 GLU A C 1
ATOM 970 O O A GLU A 1 111 ? 9.581 -3.064 0.452 0.50 25.59 1591 GLU A O 1
ATOM 971 O O B GLU A 1 111 ? 9.333 -3.338 0.645 0.50 23.66 1591 GLU A O 1
ATOM 982 N N . GLN A 1 112 ? 8.213 -1.461 1.221 1.00 25.02 1592 GLN A N 1
ATOM 983 C CA . GLN A 1 112 ? 9.160 -1.003 2.290 1.00 22.85 1592 GLN A CA 1
ATOM 984 C C . GLN A 1 112 ? 9.401 -1.986 3.447 1.00 25.39 1592 GLN A C 1
ATOM 985 O O . GLN A 1 112 ? 10.559 -2.206 3.881 1.00 26.30 1592 GLN A O 1
ATOM 991 N N . GLY A 1 113 ? 8.330 -2.567 3.990 1.00 22.09 1593 GLY A N 1
ATOM 992 C CA . GLY A 1 113 ? 8.513 -3.573 5.029 1.00 22.80 1593 GLY A CA 1
ATOM 993 C C . GLY A 1 113 ? 9.182 -4.859 4.536 1.00 23.92 1593 GLY A C 1
ATOM 994 O O . GLY A 1 113 ? 9.962 -5.453 5.224 1.00 25.46 1593 GLY A O 1
ATOM 995 N N . ASN A 1 114 ? 8.828 -5.310 3.332 1.00 24.12 1594 ASN A N 1
ATOM 996 C CA . ASN A 1 114 ? 9.321 -6.588 2.853 1.00 28.88 1594 ASN A CA 1
ATOM 997 C C . ASN A 1 114 ? 10.829 -6.503 2.711 1.00 29.44 1594 ASN A C 1
ATOM 998 O O . ASN A 1 114 ? 11.542 -7.516 2.827 1.00 32.56 1594 ASN A O 1
ATOM 1003 N N . ARG A 1 115 ? 11.343 -5.298 2.491 1.00 29.47 1595 ARG A N 1
ATOM 1004 C CA . ARG A 1 115 ? 12.789 -5.106 2.294 1.00 28.72 1595 ARG A CA 1
ATOM 1005 C C . ARG A 1 115 ? 13.493 -5.341 3.602 1.00 29.06 1595 ARG A C 1
ATOM 1006 O O . ARG A 1 115 ? 14.708 -5.500 3.609 1.00 29.60 1595 ARG A O 1
ATOM 1014 N N A LEU A 1 116 ? 12.805 -5.190 4.734 0.50 26.30 1596 LEU A N 1
ATOM 1015 N N B LEU A 1 116 ? 12.754 -5.423 4.723 0.50 27.19 1596 LEU A N 1
ATOM 1016 C CA A LEU A 1 116 ? 13.546 -5.248 5.988 0.50 24.67 1596 LEU A CA 1
ATOM 1017 C CA B LEU A 1 116 ? 13.394 -5.532 6.053 0.50 26.01 1596 LEU A CA 1
ATOM 1018 C C A LEU A 1 116 ? 13.509 -6.640 6.520 0.50 24.82 1596 LEU A C 1
ATOM 1019 C C B LEU A 1 116 ? 13.217 -6.910 6.732 0.50 26.41 1596 LEU A C 1
ATOM 1020 O O A LEU A 1 116 ? 14.184 -6.928 7.479 0.50 23.77 1596 LEU A O 1
ATOM 1021 O O B LEU A 1 116 ? 13.742 -7.163 7.822 0.50 25.35 1596 LEU A O 1
ATOM 1030 N N A ARG A 1 117 ? 12.707 -7.503 5.897 0.50 24.75 1597 ARG A N 1
ATOM 1031 N N B ARG A 1 117 ? 12.470 -7.815 6.106 0.50 25.42 1597 ARG A N 1
ATOM 1032 C CA A ARG A 1 117 ? 12.295 -8.772 6.495 0.50 24.99 1597 ARG A CA 1
ATOM 1033 C CA B ARG A 1 117 ? 12.237 -9.103 6.728 0.50 26.51 1597 ARG A CA 1
ATOM 1034 C C A ARG A 1 117 ? 13.386 -9.817 6.758 0.50 27.02 1597 ARG A C 1
ATOM 1035 C C B ARG A 1 117 ? 13.568 -9.801 6.923 0.50 27.81 1597 ARG A C 1
ATOM 1036 O O A ARG A 1 117 ? 13.272 -10.580 7.702 0.50 24.61 1597 ARG A O 1
ATOM 1037 O O B ARG A 1 117 ? 13.871 -10.251 8.002 0.50 27.45 1597 ARG A O 1
ATOM 1052 N N . GLU A 1 118 ? 14.392 -9.865 5.884 1.00 28.43 1598 GLU A N 1
ATOM 1053 C CA . GLU A 1 118 ? 15.557 -10.804 6.031 1.00 30.87 1598 GLU A CA 1
ATOM 1054 C C . GLU A 1 118 ? 16.412 -10.436 7.206 1.00 31.84 1598 GLU A C 1
ATOM 1055 O O . GLU A 1 118 ? 16.774 -11.320 7.991 1.00 33.48 1598 GLU A O 1
ATOM 1061 N N . GLN A 1 119 ? 16.691 -9.137 7.371 1.00 30.24 1599 GLN A N 1
ATOM 1062 C CA . GLN A 1 119 ? 17.432 -8.640 8.572 1.00 29.75 1599 GLN A CA 1
ATOM 1063 C C . GLN A 1 119 ? 16.670 -8.583 9.889 1.00 29.90 1599 GLN A C 1
ATOM 1064 O O . GLN A 1 119 ? 17.236 -8.918 10.974 1.00 28.50 1599 GLN A O 1
ATOM 1070 N N . TYR A 1 120 ? 15.378 -8.164 9.839 1.00 27.75 1600 TYR A N 1
ATOM 1071 C CA . TYR A 1 120 ? 14.617 -7.933 11.068 1.00 28.01 1600 TYR A CA 1
ATOM 1072 C C . TYR A 1 120 ? 13.399 -8.820 11.328 1.00 27.33 1600 TYR A C 1
ATOM 1073 O O . TYR A 1 120 ? 12.773 -8.707 12.419 1.00 29.28 1600 TYR A O 1
ATOM 1082 N N . GLY A 1 121 ? 13.013 -9.688 10.405 1.00 26.75 1601 GLY A N 1
ATOM 1083 C CA . GLY A 1 121 ? 11.740 -10.385 10.607 1.00 30.01 1601 GLY A CA 1
ATOM 1084 C C . GLY A 1 121 ? 11.883 -11.485 11.630 1.00 32.82 1601 GLY A C 1
ATOM 1085 O O . GLY A 1 121 ? 13.017 -11.997 11.841 1.00 33.98 1601 GLY A O 1
ATOM 1086 N N . LEU A 1 122 ? 10.785 -11.830 12.296 1.00 36.99 1602 LEU A N 1
ATOM 1087 C CA . LEU A 1 122 ? 10.745 -12.924 13.290 1.00 39.11 1602 LEU A CA 1
ATOM 1088 C C . LEU A 1 122 ? 10.233 -14.245 12.662 1.00 41.22 1602 LEU A C 1
ATOM 1089 O O . LEU A 1 122 ? 9.558 -15.083 13.309 1.00 40.98 1602 LEU A O 1
ATOM 1094 N N . GLY A 1 123 ? 10.515 -14.435 11.386 1.00 42.47 1603 GLY A N 1
ATOM 1095 C CA . GLY A 1 123 ? 10.042 -15.624 10.659 1.00 45.86 1603 GLY A CA 1
ATOM 1096 C C . GLY A 1 123 ? 10.814 -16.872 11.056 1.00 46.84 1603 GLY A C 1
ATOM 1097 O O . GLY A 1 123 ? 11.929 -16.742 11.521 1.00 47.96 1603 GLY A O 1
ATOM 1099 N N . ARG B 2 4 ? -4.930 4.132 5.988 1.00 65.20 19 ARG B N 1
ATOM 1100 C CA . ARG B 2 4 ? -6.099 3.453 5.387 1.00 66.07 19 ARG B CA 1
ATOM 1101 C C . ARG B 2 4 ? -7.295 3.531 6.362 1.00 66.76 19 ARG B C 1
ATOM 1102 O O . ARG B 2 4 ? -8.469 3.432 5.951 1.00 67.33 19 ARG B O 1
#

Organism: Homo sapiens (NCBI:txid9606)

GO terms:
  GO:0005515 protein binding (F, IPI)
  GO:0061649 ubiquitin-modified histone reader activity (F, IDA)
  GO:0035861 site of double-strand break (C, IDA)
  GO:0097680 double-strand break repair via classical nonhomologous end joining (P, IDA)
  GO:0140566 histone reader activity (F, IDA)
  GO:0003712 transcription coregulator activity (F, IMP)
  GO:0006974 DNA damage response (P, IDA)
  GO:0005634 nucleus (C, IDA)
  GO:0045830 positive regulation of isotype switching (P, IDA)
  GO:1990166 protein localization to site of double-strand break (P, IDA)
  GO:2000042 negative regulation of double-strand break repair via homologous recombination (P, IDA)
  GO:0051260 protein homooligomerization (P, IDA)
  GO:0006303 double-strand break repair via nonhomologous end joining (P, IDA)
  GO:0140005 histone H4K20me2 reader activity (F, IDA)
  GO:0005634 nucleus (C, EXP)
  GO:0005694 chromosome (C, EXP)
  GO:0045830 positive regulation of isotype switching (P, IMP)
  GO:0005654 nucleoplasm (C, IDA)
  GO:0005737 cytoplasm (C, IDA)
  GO:0002039 p53 binding (F, IPI)

B-factor: mean 33.52, std 10.8, range [18.13, 96.67]

CATH classification: 2.30.30.140 (+1 more: 2.30.30.30)